Protein AF-A0A943BI94-F1 (afdb_monomer_lite)

Sequence (152 aa):
MKEFLGQYAKIIITGICVVGIVGFLLATGTDSFRSKMPEGKSKYEKEDSSTAVGEISKRKPPKILIQEGKMEVRKTYNFKDANFVKVENEDGSTLNVTLSVESVKQPDGSLLTDPEADFKAKKGVYTVTYQAVERYQTSTRTSRKTTTFLAD

Foldseek 3Di:
DVVVVVVVVVVVVVVVVVCVVVCLDPDPDCSHPVVPPPPPPPPPVCPPVVVVVVCVVPFDFKDKDAAADAAEAQDKDFCPDPNGIDIAGPVRDPPQKDKDWPWKQAQVRDIDPHNGDIDGHDAAKIKTKMKIWGDDPPDIGIDIDIDMYGYD

Radius of gyration: 36.3 Å; chains: 1; bounding box: 83×46×86 Å

Secondary structure (DSSP, 8-state):
-HHHHHHHHHHHHHHHHHHHHHHHHH--STTSHHHHS-----------HHHHHHHHHHPPPPEEEE---PBPTT-EE-TTSTTTEEEE-TTS--TTEEEEEEEEE-TTSPBPSSTTS-EEPPSEEEEEEEEEEEEETTEEEEEEEEEEEEE-

Structure (mmCIF, N/CA/C/O backbone):
data_AF-A0A943BI94-F1
#
_entry.id   AF-A0A943BI94-F1
#
loop_
_atom_site.group_PDB
_atom_site.id
_atom_site.type_symbol
_atom_site.label_atom_id
_atom_site.label_alt_id
_atom_site.label_comp_id
_atom_site.label_asym_id
_atom_site.label_entity_id
_atom_site.label_seq_id
_atom_site.pdbx_PDB_ins_code
_atom_site.Cartn_x
_atom_site.Cartn_y
_atom_site.Cartn_z
_atom_site.occupancy
_atom_site.B_iso_or_equiv
_atom_site.auth_seq_id
_atom_site.auth_comp_id
_atom_site.auth_asym_id
_atom_site.auth_atom_id
_atom_site.pdbx_PDB_model_num
ATOM 1 N N . MET A 1 1 ? 66.677 35.666 -62.596 1.00 49.56 1 MET A N 1
ATOM 2 C CA . MET A 1 1 ? 66.001 34.519 -63.254 1.00 49.56 1 MET A CA 1
ATOM 3 C C . MET A 1 1 ? 65.800 33.277 -62.367 1.00 49.56 1 MET A C 1
ATOM 5 O O . MET A 1 1 ? 64.959 32.469 -62.725 1.00 49.56 1 MET A O 1
ATOM 9 N N . LYS A 1 2 ? 66.487 33.099 -61.219 1.00 47.81 2 LYS A N 1
ATOM 10 C CA . LYS A 1 2 ? 66.227 31.960 -60.301 1.00 47.81 2 LYS A CA 1
ATOM 11 C C . LYS A 1 2 ? 64.940 32.095 -59.467 1.00 47.81 2 LYS A C 1
ATOM 13 O O . LYS A 1 2 ? 64.284 31.093 -59.215 1.00 47.81 2 LYS A O 1
ATOM 18 N N . GLU A 1 3 ? 64.554 33.313 -59.082 1.00 56.53 3 GLU A N 1
ATOM 19 C CA . GLU A 1 3 ? 63.371 33.527 -58.227 1.00 56.53 3 GLU A CA 1
ATOM 20 C C . GLU A 1 3 ? 62.034 33.305 -58.943 1.00 56.53 3 GLU A C 1
ATOM 22 O O . GLU A 1 3 ? 61.109 32.743 -58.361 1.00 56.53 3 GLU A O 1
ATOM 27 N N . PHE A 1 4 ? 61.957 33.655 -60.231 1.00 55.19 4 PHE A N 1
ATOM 28 C CA . PHE A 1 4 ? 60.770 33.400 -61.049 1.00 55.19 4 PHE A CA 1
ATOM 29 C C . PHE A 1 4 ? 60.471 31.898 -61.147 1.00 55.19 4 PHE A C 1
ATOM 31 O O . PHE A 1 4 ? 59.347 31.477 -60.892 1.00 55.19 4 PHE A O 1
ATOM 38 N N . LEU A 1 5 ? 61.484 31.068 -61.422 1.00 55.91 5 LEU A N 1
ATOM 39 C CA . LEU A 1 5 ? 61.315 29.615 -61.541 1.00 55.91 5 LEU A CA 1
ATOM 40 C C . LEU A 1 5 ? 60.846 28.971 -60.219 1.00 55.91 5 LEU A C 1
ATOM 42 O O . LEU A 1 5 ? 60.047 28.038 -60.233 1.00 55.91 5 LEU A O 1
ATOM 46 N N . GLY A 1 6 ? 61.285 29.512 -59.075 1.00 58.69 6 GLY A N 1
ATOM 47 C CA . GLY A 1 6 ? 60.874 29.054 -57.745 1.00 58.69 6 GLY A CA 1
ATOM 48 C C . GLY A 1 6 ? 59.422 29.391 -57.384 1.00 58.69 6 GLY A C 1
ATOM 49 O O . GLY A 1 6 ? 58.753 28.583 -56.738 1.00 58.69 6 GLY A O 1
ATOM 50 N N . GLN A 1 7 ? 58.902 30.547 -57.813 1.00 63.41 7 GLN A N 1
ATOM 51 C CA . GLN A 1 7 ? 57.489 30.901 -57.609 1.00 63.41 7 GLN A CA 1
ATOM 52 C C . GLN A 1 7 ? 56.554 30.073 -58.497 1.00 63.41 7 GLN A C 1
ATOM 54 O O . GLN A 1 7 ? 55.556 29.553 -57.998 1.00 63.41 7 GLN A O 1
ATOM 59 N N . TYR A 1 8 ? 56.900 29.870 -59.773 1.00 66.88 8 TYR A N 1
ATOM 60 C CA . TYR A 1 8 ? 56.107 29.015 -60.664 1.00 66.88 8 TYR A CA 1
ATOM 61 C C . TYR A 1 8 ? 56.091 27.555 -60.196 1.00 66.88 8 TYR A C 1
ATOM 63 O O . TYR A 1 8 ? 55.031 26.933 -60.187 1.00 66.88 8 TYR A O 1
ATOM 71 N N . ALA A 1 9 ? 57.221 27.027 -59.710 1.00 66.94 9 ALA A N 1
ATOM 72 C CA . ALA A 1 9 ? 57.273 25.686 -59.129 1.00 66.94 9 ALA A CA 1
ATOM 73 C C . ALA A 1 9 ? 56.350 25.544 -57.904 1.00 66.94 9 ALA A C 1
ATOM 75 O O . ALA A 1 9 ? 55.628 24.555 -57.791 1.00 66.94 9 ALA A O 1
ATOM 76 N N . LYS A 1 10 ? 56.304 26.548 -57.016 1.00 72.25 10 LYS A N 1
ATOM 77 C CA . LYS A 1 10 ? 55.386 26.553 -55.861 1.00 72.25 10 LYS A CA 1
ATOM 78 C C . LYS A 1 10 ? 53.917 26.565 -56.280 1.00 72.25 10 LYS A C 1
ATOM 80 O O . LYS A 1 10 ? 53.116 25.853 -55.676 1.00 72.25 10 LYS A O 1
ATOM 85 N N . ILE A 1 11 ? 53.564 27.338 -57.307 1.00 76.62 11 ILE A N 1
ATOM 86 C CA . ILE A 1 11 ? 52.191 27.402 -57.833 1.00 76.62 11 ILE A CA 1
ATOM 87 C C . ILE A 1 11 ? 51.785 26.054 -58.436 1.00 76.62 11 ILE A C 1
ATOM 89 O O . ILE A 1 11 ? 50.695 25.565 -58.148 1.00 76.62 11 ILE A O 1
ATOM 93 N N . ILE A 1 12 ? 52.676 25.413 -59.197 1.00 76.12 12 ILE A N 1
ATOM 94 C CA . ILE A 1 12 ? 52.426 24.094 -59.793 1.00 76.12 12 ILE A CA 1
ATOM 95 C C . ILE A 1 12 ? 52.247 23.028 -58.705 1.00 76.12 12 ILE A C 1
ATOM 97 O O . ILE A 1 12 ? 51.275 22.278 -58.743 1.00 76.12 12 ILE A O 1
ATOM 101 N N . ILE A 1 13 ? 53.126 22.996 -57.697 1.00 77.88 13 ILE A N 1
ATOM 102 C CA . ILE A 1 13 ? 53.026 22.043 -56.579 1.00 77.88 13 ILE A CA 1
ATOM 103 C C . ILE A 1 13 ? 51.725 22.259 -55.799 1.00 77.88 13 ILE A C 1
ATOM 105 O O . ILE A 1 13 ? 51.019 21.300 -55.494 1.00 77.88 13 ILE A O 1
ATOM 109 N N . THR A 1 14 ? 51.368 23.516 -55.528 1.00 77.06 14 THR A N 1
ATOM 110 C CA . THR A 1 14 ? 50.118 23.845 -54.830 1.00 77.06 14 THR A CA 1
ATOM 111 C C . THR A 1 14 ? 48.903 23.413 -55.651 1.00 77.06 14 THR A C 1
ATOM 113 O O . THR A 1 14 ? 47.978 22.820 -55.101 1.00 77.06 14 THR A O 1
ATOM 116 N N . GLY A 1 15 ? 48.921 23.628 -56.970 1.00 76.88 15 GLY A N 1
ATOM 117 C CA . GLY A 1 15 ? 47.862 23.178 -57.875 1.00 76.88 15 GLY A CA 1
ATOM 118 C C . GLY A 1 15 ? 47.688 21.659 -57.869 1.00 76.88 15 GLY A C 1
ATOM 119 O O . GLY A 1 15 ? 46.566 21.174 -57.739 1.00 76.88 15 GLY A O 1
ATOM 120 N N . ILE A 1 16 ? 48.789 20.903 -57.918 1.00 80.62 16 ILE A N 1
ATOM 121 C CA . ILE A 1 16 ? 48.762 19.433 -57.853 1.00 80.62 16 ILE A CA 1
ATOM 122 C C . ILE A 1 16 ? 48.192 18.958 -56.509 1.00 80.62 16 ILE A C 1
ATOM 124 O O . ILE A 1 16 ? 47.348 18.062 -56.487 1.00 80.62 16 ILE A O 1
ATOM 128 N N . CYS A 1 17 ? 48.583 19.587 -55.396 1.00 79.56 17 CYS A N 1
ATOM 129 C CA . CYS A 1 17 ? 48.037 19.268 -54.076 1.00 79.56 17 CYS A CA 1
ATOM 130 C C . CYS A 1 17 ? 46.525 19.518 -54.000 1.00 79.56 17 CYS A C 1
ATOM 132 O O . CYS A 1 17 ? 45.789 18.666 -53.505 1.00 79.56 17 CYS A O 1
ATOM 134 N N . VAL A 1 18 ? 46.042 20.653 -54.516 1.00 80.75 18 VAL A N 1
ATOM 135 C CA . VAL A 1 18 ? 44.607 20.984 -54.501 1.00 80.75 18 VAL A CA 1
ATOM 136 C C . VAL A 1 18 ? 43.810 20.008 -55.367 1.00 80.75 18 VAL A C 1
ATOM 138 O O . VAL A 1 18 ? 42.783 19.502 -54.919 1.00 80.75 18 VAL A O 1
ATOM 141 N N . VAL A 1 19 ? 44.298 19.676 -56.565 1.00 79.94 19 VAL A N 1
ATOM 142 C CA . VAL A 1 19 ? 43.643 18.692 -57.444 1.00 79.94 19 VAL A CA 1
ATOM 143 C C . VAL A 1 19 ? 43.623 17.304 -56.799 1.00 79.94 19 VAL A C 1
ATOM 145 O O . VAL A 1 19 ? 42.600 16.626 -56.861 1.00 79.94 19 VAL A O 1
ATOM 148 N N . GLY A 1 20 ? 44.700 16.904 -56.115 1.00 75.75 20 GLY A N 1
ATOM 149 C CA . GLY A 1 20 ? 44.754 15.649 -55.363 1.00 75.75 20 GLY A CA 1
ATOM 150 C C . GLY A 1 20 ? 43.732 15.588 -54.224 1.00 75.75 20 GLY A C 1
ATOM 151 O O . GLY A 1 20 ? 43.041 14.582 -54.078 1.00 75.75 20 GLY A O 1
ATOM 152 N N . ILE A 1 21 ? 43.573 16.674 -53.460 1.00 77.19 21 ILE A N 1
ATOM 153 C CA . ILE A 1 21 ? 42.594 16.757 -52.362 1.00 77.19 21 ILE A CA 1
ATOM 154 C C . ILE A 1 21 ? 41.159 16.726 -52.902 1.00 77.19 21 ILE A C 1
ATOM 156 O O . ILE A 1 21 ? 40.324 15.983 -52.388 1.00 77.19 21 ILE A O 1
ATOM 160 N N . VAL A 1 22 ? 40.865 17.493 -53.956 1.00 76.75 22 VAL A N 1
ATOM 161 C CA . VAL A 1 22 ? 39.527 17.524 -54.572 1.00 76.75 22 VAL A CA 1
ATOM 162 C C . VAL A 1 22 ? 39.190 16.173 -55.210 1.00 76.75 22 VAL A C 1
ATOM 164 O O . VAL A 1 22 ? 38.085 15.667 -55.018 1.00 76.75 22 VAL A O 1
ATOM 167 N N . GLY A 1 23 ? 40.150 15.548 -55.897 1.00 75.62 23 GLY A N 1
ATOM 168 C CA . GLY A 1 23 ? 40.005 14.196 -56.435 1.00 75.62 23 GLY A CA 1
ATOM 169 C C . GLY A 1 23 ? 39.747 13.162 -55.337 1.00 75.62 23 GLY A C 1
ATOM 170 O O . GLY A 1 23 ? 38.844 12.344 -55.469 1.00 75.62 23 GLY A O 1
ATOM 171 N N . PHE A 1 24 ? 40.462 13.243 -54.215 1.00 74.25 24 PHE A N 1
ATOM 172 C CA . PHE A 1 24 ? 40.269 12.358 -53.063 1.00 74.25 24 PHE A CA 1
ATOM 173 C C . PHE A 1 24 ? 38.904 12.540 -52.366 1.00 74.25 24 PHE A C 1
ATOM 175 O O . PHE A 1 24 ? 38.335 11.562 -51.871 1.00 74.25 24 PHE A O 1
ATOM 182 N N . LEU A 1 25 ? 38.360 13.764 -52.351 1.00 69.69 25 LEU A N 1
ATOM 183 C CA . LEU A 1 25 ? 37.034 14.074 -51.798 1.00 69.69 25 LEU A CA 1
ATOM 184 C C . LEU A 1 25 ? 35.876 13.623 -52.705 1.00 69.69 25 LEU A C 1
ATOM 186 O O . LEU A 1 25 ? 34.832 13.225 -52.190 1.00 69.69 25 LEU A O 1
ATOM 190 N N . LEU A 1 26 ? 36.042 13.696 -54.031 1.00 69.81 26 LEU A N 1
ATOM 191 C CA . LEU A 1 26 ? 34.988 13.394 -55.012 1.00 69.81 26 LEU A CA 1
ATOM 192 C C . LEU A 1 26 ? 35.057 11.974 -55.596 1.00 69.81 26 LEU A C 1
ATOM 194 O O . LEU A 1 26 ? 34.080 11.519 -56.190 1.00 69.81 26 LEU A O 1
ATOM 198 N N . ALA A 1 27 ? 36.177 11.263 -55.443 1.00 67.81 27 ALA A N 1
ATOM 199 C CA . ALA A 1 27 ? 36.306 9.885 -55.905 1.00 67.81 27 ALA A CA 1
ATOM 200 C C . ALA A 1 27 ? 35.340 8.949 -55.160 1.00 67.81 27 ALA A C 1
ATOM 202 O O . ALA A 1 27 ? 35.131 9.062 -53.955 1.00 67.81 27 ALA A O 1
ATOM 203 N N . THR A 1 28 ? 34.775 7.980 -55.880 1.00 57.06 28 THR A N 1
ATOM 204 C CA . THR A 1 28 ? 33.800 6.997 -55.370 1.00 57.06 28 THR A CA 1
ATOM 205 C C . THR A 1 28 ? 34.377 5.578 -55.271 1.00 57.06 28 THR A C 1
ATOM 207 O O . THR A 1 28 ? 33.629 4.606 -55.238 1.00 57.06 28 THR A O 1
ATOM 210 N N . GLY A 1 29 ? 35.709 5.444 -55.240 1.00 59.03 29 GLY A N 1
ATOM 211 C CA . GLY A 1 29 ? 36.423 4.162 -55.145 1.00 59.03 29 GLY A CA 1
ATOM 212 C C . GLY A 1 29 ? 36.911 3.818 -53.732 1.00 59.03 29 GLY A C 1
ATOM 213 O O . GLY A 1 29 ? 36.821 4.630 -52.811 1.00 59.03 29 GLY A O 1
ATOM 214 N N . THR A 1 30 ? 37.489 2.626 -53.575 1.00 56.56 30 THR A N 1
ATOM 215 C CA . THR A 1 30 ? 37.983 2.046 -52.307 1.00 56.56 30 THR A CA 1
ATOM 216 C C . THR A 1 30 ? 39.095 2.859 -51.623 1.00 56.56 30 THR A C 1
ATOM 218 O O . THR A 1 30 ? 39.324 2.714 -50.426 1.00 56.56 30 THR A O 1
ATOM 221 N N . ASP A 1 31 ? 39.759 3.755 -52.360 1.00 61.94 31 ASP A N 1
ATOM 222 C CA . ASP A 1 31 ? 40.788 4.673 -51.845 1.00 61.94 31 ASP A CA 1
ATOM 223 C C . ASP A 1 31 ? 40.289 6.108 -51.598 1.00 61.94 31 ASP A C 1
ATOM 225 O O . ASP A 1 31 ? 41.080 6.996 -51.286 1.00 61.94 31 ASP A O 1
ATOM 229 N N . SER A 1 32 ? 38.983 6.358 -51.710 1.00 64.75 32 SER A N 1
ATOM 230 C CA . SER A 1 32 ? 38.382 7.671 -51.441 1.00 64.75 32 SER A CA 1
ATOM 231 C C . SER A 1 32 ? 38.245 7.982 -49.948 1.00 64.75 32 SER A C 1
ATOM 233 O O . SER A 1 32 ? 38.206 7.083 -49.102 1.00 64.75 32 SER A O 1
ATOM 235 N N . PHE A 1 33 ? 38.083 9.268 -49.615 1.00 61.50 33 PHE A N 1
ATOM 236 C CA . PHE A 1 33 ? 37.815 9.719 -48.244 1.00 61.50 33 PHE A 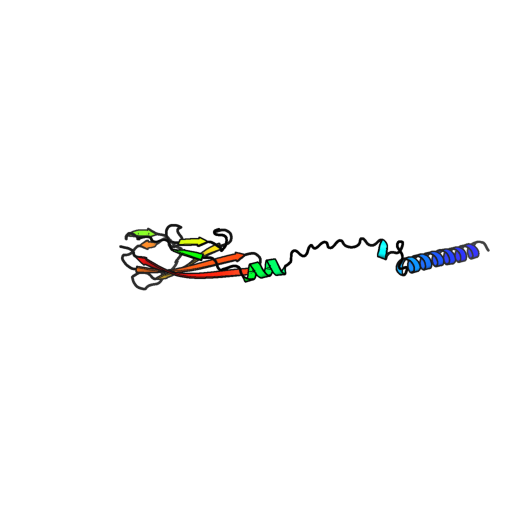CA 1
ATOM 237 C C . PHE A 1 33 ? 36.621 8.997 -47.605 1.00 61.50 33 PHE A C 1
ATOM 239 O O . PHE A 1 33 ? 36.685 8.589 -46.447 1.00 61.50 33 PHE A O 1
ATOM 246 N N . ARG A 1 34 ? 35.557 8.768 -48.385 1.00 61.09 34 ARG A N 1
ATOM 247 C CA . ARG A 1 34 ? 34.356 8.045 -47.943 1.00 61.09 34 ARG A CA 1
ATOM 248 C C . ARG A 1 34 ? 34.641 6.597 -47.553 1.00 61.09 34 ARG A C 1
ATOM 250 O O . ARG A 1 34 ? 34.026 6.111 -46.616 1.00 61.09 34 ARG A O 1
ATOM 257 N N . SER A 1 35 ? 35.580 5.936 -48.226 1.00 61.00 35 SER A N 1
ATOM 258 C CA . SER A 1 35 ? 35.952 4.550 -47.924 1.00 61.00 35 SER A CA 1
ATOM 259 C C . SER A 1 35 ? 36.900 4.425 -46.725 1.00 61.00 35 SER A C 1
ATOM 261 O O . SER A 1 35 ? 37.026 3.342 -46.159 1.00 61.00 35 SER A O 1
ATOM 263 N N . LYS A 1 36 ? 37.585 5.515 -46.343 1.00 63.38 36 LYS A N 1
ATOM 264 C CA . LYS A 1 36 ? 38.438 5.584 -45.142 1.00 63.38 36 LYS A CA 1
ATOM 265 C C . LYS A 1 36 ? 37.715 6.157 -43.924 1.00 63.38 36 LYS A C 1
ATOM 267 O O . LYS A 1 36 ? 38.264 6.109 -42.824 1.00 63.38 36 LYS A O 1
ATOM 272 N N . MET A 1 37 ? 36.498 6.679 -44.093 1.00 60.00 37 MET A N 1
ATOM 273 C CA . MET A 1 37 ? 35.614 6.894 -42.956 1.00 60.00 37 MET A CA 1
ATOM 274 C C . MET A 1 37 ? 35.296 5.523 -42.354 1.00 60.00 37 MET A C 1
ATOM 276 O O . MET A 1 37 ? 34.893 4.628 -43.097 1.00 60.00 37 MET A O 1
ATOM 280 N N . PRO A 1 38 ? 35.478 5.325 -41.038 1.00 53.72 38 PRO A N 1
ATOM 281 C CA . PRO A 1 38 ? 34.982 4.121 -40.403 1.00 53.72 38 PRO A CA 1
ATOM 282 C C . PRO A 1 38 ? 33.481 4.081 -40.668 1.00 53.72 38 PRO A C 1
ATOM 284 O O . PRO A 1 38 ? 32.756 4.980 -40.237 1.00 53.72 38 PRO A O 1
ATOM 287 N N . GLU A 1 39 ? 33.017 3.072 -41.407 1.00 51.66 39 GLU A N 1
ATOM 288 C CA . GLU A 1 39 ? 31.598 2.755 -41.429 1.00 51.66 39 GLU A CA 1
ATOM 289 C C . GLU A 1 39 ? 31.200 2.619 -39.970 1.00 51.66 39 GLU A C 1
ATOM 291 O O . GLU A 1 39 ? 31.689 1.738 -39.254 1.00 51.66 39 GLU A O 1
ATOM 296 N N . GLY A 1 40 ? 30.391 3.567 -39.500 1.00 42.59 40 GLY A N 1
ATOM 297 C CA . GLY A 1 40 ? 29.830 3.499 -38.175 1.00 42.59 40 GLY A CA 1
ATOM 298 C C . GLY A 1 40 ? 29.087 2.181 -38.118 1.00 42.59 40 GLY A C 1
ATOM 299 O O . GLY A 1 40 ? 27.978 2.075 -38.639 1.00 42.59 40 GLY A O 1
ATOM 300 N N . LYS A 1 41 ? 29.698 1.173 -37.490 1.00 42.31 41 LYS A N 1
ATOM 301 C CA . LYS A 1 41 ? 29.002 -0.012 -37.016 1.00 42.31 41 LYS A CA 1
ATOM 302 C C . LYS A 1 41 ? 28.080 0.465 -35.908 1.00 42.31 41 LYS A C 1
ATOM 304 O O . LYS A 1 41 ? 28.285 0.184 -34.735 1.00 42.31 41 LYS A O 1
ATOM 309 N N . SER A 1 42 ? 27.026 1.168 -36.298 1.00 40.69 42 SER A N 1
ATOM 310 C CA . SER A 1 42 ? 25.783 1.201 -35.566 1.00 40.69 42 SER A CA 1
ATOM 311 C C . SER A 1 42 ? 25.156 -0.183 -35.720 1.00 40.69 42 SER A C 1
ATOM 313 O O . SER A 1 42 ? 24.070 -0.354 -36.254 1.00 40.69 42 SER A O 1
ATOM 315 N N . LYS A 1 43 ? 25.822 -1.198 -35.154 1.00 38.12 43 LYS A N 1
ATOM 316 C CA . LYS A 1 43 ? 25.083 -2.244 -34.462 1.00 38.12 43 LYS A CA 1
ATOM 317 C C . LYS A 1 43 ? 24.492 -1.588 -33.211 1.00 38.12 43 LYS A C 1
ATOM 319 O O . LYS A 1 43 ? 24.859 -1.909 -32.093 1.00 38.12 43 LYS A O 1
ATOM 324 N N . TYR A 1 44 ? 23.569 -0.648 -33.413 1.00 36.12 44 TYR A N 1
ATOM 325 C CA . TYR A 1 44 ? 22.368 -0.715 -32.617 1.00 36.12 44 TYR A CA 1
ATOM 326 C C . TYR A 1 44 ? 21.674 -1.931 -33.198 1.00 36.12 44 TYR A C 1
ATOM 328 O O . TYR A 1 44 ? 20.977 -1.857 -34.209 1.00 36.12 44 TYR A O 1
ATOM 336 N N . GLU A 1 45 ? 21.993 -3.082 -32.615 1.00 34.12 45 GLU A N 1
ATOM 337 C CA . GLU A 1 45 ? 21.019 -4.142 -32.513 1.00 34.12 45 GLU A CA 1
ATOM 338 C C . GLU A 1 45 ? 19.779 -3.419 -31.991 1.00 34.12 45 GLU A C 1
ATOM 340 O O . GLU A 1 45 ? 19.727 -2.977 -30.844 1.00 34.12 45 GLU A O 1
ATOM 345 N N . LYS A 1 46 ? 18.855 -3.102 -32.902 1.00 40.09 46 LYS A N 1
ATOM 346 C CA . LYS A 1 46 ? 17.495 -2.795 -32.513 1.00 40.09 46 LYS A CA 1
ATOM 347 C C . LYS A 1 46 ? 17.008 -4.109 -31.920 1.00 40.09 46 LYS A C 1
ATOM 349 O O . LYS A 1 46 ? 16.348 -4.881 -32.601 1.00 40.09 46 LYS A O 1
ATOM 354 N N . GLU A 1 47 ? 17.385 -4.384 -30.673 1.00 36.34 47 GLU A N 1
ATOM 355 C CA . GLU A 1 47 ? 16.457 -5.037 -29.776 1.00 36.34 47 GLU A CA 1
ATOM 356 C C . GLU A 1 47 ? 15.222 -4.168 -29.874 1.00 36.34 47 GLU A C 1
ATOM 358 O O . GLU A 1 47 ? 15.238 -2.988 -29.506 1.00 36.34 47 GLU A O 1
ATOM 363 N N . ASP A 1 48 ? 14.241 -4.706 -30.587 1.00 35.78 48 ASP A N 1
ATOM 364 C CA . ASP A 1 48 ? 13.023 -4.035 -30.958 1.00 35.78 48 ASP A CA 1
ATOM 365 C C . ASP A 1 48 ? 12.508 -3.262 -29.751 1.00 35.78 48 ASP A C 1
ATOM 367 O O . ASP A 1 48 ? 11.923 -3.811 -28.819 1.00 35.78 48 ASP A O 1
ATOM 371 N N . SER A 1 49 ? 12.700 -1.943 -29.769 1.00 41.94 49 SER A N 1
ATOM 372 C CA . SER A 1 49 ? 12.109 -1.073 -28.760 1.00 41.94 49 SER A CA 1
ATOM 373 C C . SER A 1 49 ? 10.582 -1.166 -28.839 1.00 41.94 49 SER A C 1
ATOM 375 O O . SER A 1 49 ? 9.903 -0.808 -27.895 1.00 41.94 49 SER A O 1
ATOM 377 N N . SER A 1 50 ? 10.032 -1.712 -29.931 1.00 43.06 50 SER A N 1
ATOM 378 C CA . SER A 1 50 ? 8.642 -2.158 -30.038 1.00 43.06 50 SER A CA 1
ATOM 379 C C . SER A 1 50 ? 8.285 -3.255 -29.026 1.00 43.06 50 SER A C 1
ATOM 381 O O . SER A 1 50 ? 7.197 -3.219 -28.456 1.00 43.06 50 SER A O 1
ATOM 383 N N . THR A 1 51 ? 9.181 -4.208 -28.763 1.00 46.38 51 THR A N 1
ATOM 384 C CA . THR A 1 51 ? 8.972 -5.278 -27.778 1.00 46.38 51 THR A CA 1
ATOM 385 C C . THR A 1 51 ? 9.075 -4.718 -26.365 1.00 46.38 51 THR A C 1
ATOM 387 O O . THR A 1 51 ? 8.151 -4.911 -25.585 1.00 46.38 51 THR A O 1
ATOM 390 N N . ALA A 1 52 ? 10.094 -3.900 -26.073 1.00 47.25 52 ALA A N 1
ATOM 391 C CA . ALA A 1 52 ? 10.226 -3.226 -24.776 1.00 47.25 52 ALA A CA 1
ATOM 392 C C . ALA A 1 52 ? 9.063 -2.251 -24.492 1.00 47.25 52 ALA A C 1
ATOM 394 O O . ALA A 1 52 ? 8.491 -2.254 -23.406 1.00 47.25 52 ALA A O 1
ATOM 395 N N . VAL A 1 53 ? 8.643 -1.444 -25.474 1.00 48.72 53 VAL A N 1
ATOM 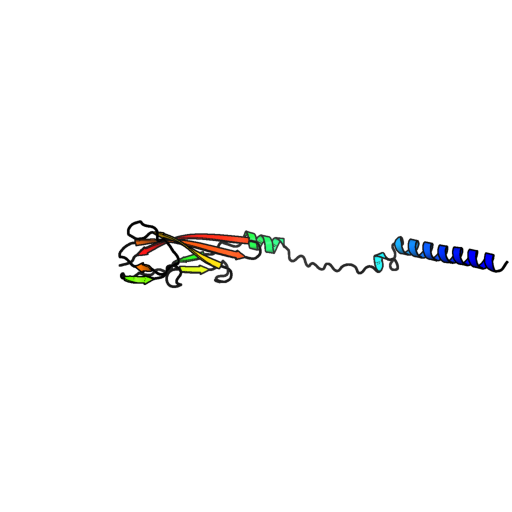396 C CA . VAL A 1 53 ? 7.486 -0.536 -25.346 1.00 48.72 53 VAL A CA 1
ATOM 397 C C . VAL A 1 53 ? 6.174 -1.326 -25.282 1.00 48.72 53 VAL A C 1
ATOM 399 O O . VAL A 1 53 ? 5.269 -0.954 -24.534 1.00 48.72 53 VAL A O 1
ATOM 402 N N . GLY A 1 54 ? 6.068 -2.441 -26.008 1.00 50.16 54 GLY A N 1
ATOM 403 C CA . GLY A 1 54 ? 4.943 -3.370 -25.935 1.00 50.16 54 GLY A CA 1
ATOM 404 C C . GLY A 1 54 ? 4.817 -4.036 -24.564 1.00 50.16 54 GLY A C 1
ATOM 405 O O . GLY A 1 54 ? 3.707 -4.127 -24.039 1.00 50.16 54 GLY A O 1
ATOM 406 N N . GLU A 1 55 ? 5.932 -4.438 -23.957 1.00 52.56 55 GLU A N 1
ATOM 407 C CA . GLU A 1 55 ? 5.995 -4.978 -22.596 1.00 52.56 55 GLU A CA 1
ATOM 408 C C . GLU A 1 55 ? 5.654 -3.912 -21.550 1.00 52.56 55 GLU A C 1
ATOM 410 O O . GLU A 1 55 ? 4.795 -4.156 -20.708 1.00 52.56 55 GLU A O 1
ATOM 415 N N . ILE A 1 56 ? 6.192 -2.689 -21.654 1.00 56.34 56 ILE A N 1
ATOM 416 C CA . ILE A 1 5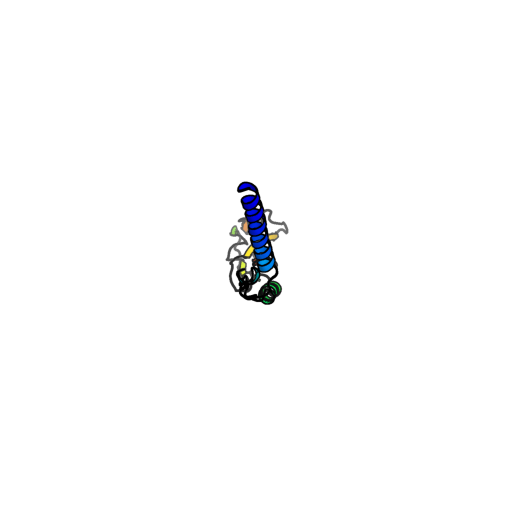6 ? 5.830 -1.565 -20.764 1.00 56.34 56 ILE A CA 1
ATOM 417 C C . ILE A 1 56 ? 4.330 -1.225 -20.865 1.00 56.34 56 ILE A C 1
ATOM 419 O O . ILE A 1 56 ? 3.680 -0.893 -19.865 1.00 56.34 56 ILE A O 1
ATOM 423 N N . SER A 1 57 ? 3.762 -1.289 -22.072 1.00 54.59 57 SER A N 1
ATOM 424 C CA . SER A 1 57 ? 2.353 -0.959 -22.308 1.00 54.59 57 SER A CA 1
ATOM 425 C C . SE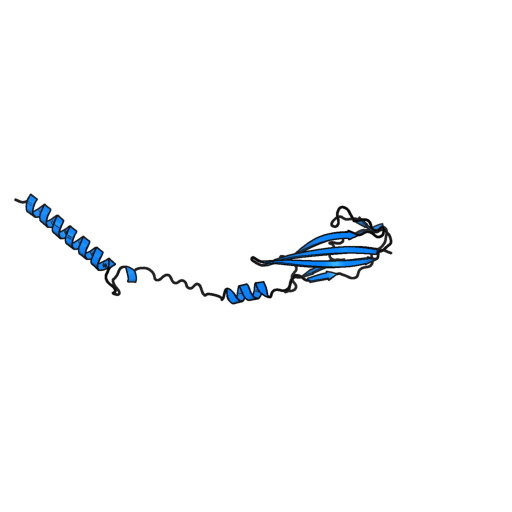R A 1 57 ? 1.403 -2.049 -21.797 1.00 54.59 57 SER A C 1
ATOM 427 O O . SER A 1 57 ? 0.335 -1.723 -21.275 1.00 54.59 57 SER A O 1
ATOM 429 N N . LYS A 1 58 ? 1.808 -3.326 -21.882 1.00 60.16 58 LYS A N 1
ATOM 430 C CA . LYS A 1 58 ? 1.035 -4.491 -21.415 1.00 60.16 58 LYS A CA 1
ATOM 431 C C . LYS A 1 58 ? 1.237 -4.824 -19.934 1.00 60.16 58 LYS A C 1
ATOM 433 O O . LYS A 1 58 ? 0.409 -5.559 -19.394 1.00 60.16 58 LYS A O 1
ATOM 438 N N . ARG A 1 59 ? 2.291 -4.295 -19.296 1.00 66.69 59 ARG A N 1
ATOM 439 C CA . ARG A 1 59 ? 2.608 -4.567 -17.889 1.00 66.69 59 ARG A CA 1
ATOM 440 C C . ARG A 1 59 ? 1.437 -4.174 -16.991 1.00 66.69 59 ARG A C 1
ATOM 442 O O . ARG A 1 59 ? 0.961 -3.032 -17.027 1.00 66.69 59 ARG A O 1
ATOM 449 N N . LYS A 1 60 ? 0.949 -5.134 -16.211 1.00 69.88 60 LYS A N 1
ATOM 450 C CA . LYS A 1 60 ? -0.203 -4.950 -15.323 1.00 69.88 60 LYS A CA 1
ATOM 451 C C . LYS A 1 60 ? 0.167 -4.031 -14.157 1.00 69.88 60 LYS A C 1
ATOM 453 O O . LYS A 1 60 ? 1.314 -4.032 -13.717 1.00 69.88 60 LYS A O 1
ATOM 458 N N . PRO A 1 61 ? -0.792 -3.246 -13.635 1.00 74.00 61 PRO A N 1
ATOM 459 C CA . PRO A 1 61 ? -0.557 -2.454 -12.437 1.00 74.00 61 PRO A CA 1
ATOM 460 C C . PRO A 1 61 ? -0.208 -3.357 -11.242 1.00 74.00 61 PRO A C 1
ATOM 462 O O . PRO A 1 61 ? -0.658 -4.511 -11.197 1.00 74.00 61 PRO A O 1
ATOM 465 N N . PRO A 1 62 ? 0.539 -2.833 -10.254 1.00 81.06 62 PRO A N 1
ATOM 466 C CA . PRO A 1 62 ? 0.918 -3.597 -9.075 1.00 81.06 62 PRO A CA 1
ATOM 467 C C . PRO A 1 62 ? -0.320 -4.081 -8.312 1.00 81.06 62 PRO A C 1
ATOM 469 O O . PRO A 1 62 ? -1.350 -3.398 -8.211 1.00 81.06 62 PRO A O 1
ATOM 472 N N . LYS A 1 63 ? -0.224 -5.286 -7.759 1.00 80.88 63 LYS A N 1
ATOM 473 C CA . LYS A 1 63 ? -1.278 -5.927 -6.978 1.00 80.88 63 LYS A CA 1
ATOM 474 C C . LYS A 1 63 ? -1.135 -5.548 -5.510 1.00 80.88 63 LYS A C 1
ATOM 476 O O . LYS A 1 63 ? -0.075 -5.704 -4.914 1.00 80.88 63 LYS A O 1
ATOM 481 N N . ILE A 1 64 ? -2.245 -5.105 -4.921 1.00 83.81 64 ILE A N 1
ATOM 482 C CA . ILE A 1 64 ? -2.366 -4.871 -3.480 1.00 83.81 64 ILE A CA 1
ATOM 483 C C . ILE A 1 64 ? -3.061 -6.087 -2.858 1.00 83.81 64 ILE A C 1
ATOM 485 O O . ILE A 1 64 ? -4.261 -6.331 -3.068 1.00 83.81 64 ILE A O 1
ATOM 489 N N . LEU A 1 65 ? -2.292 -6.860 -2.101 1.00 84.06 65 LEU A N 1
ATOM 490 C CA . LEU A 1 65 ? -2.731 -8.057 -1.396 1.00 84.06 65 LEU A CA 1
ATOM 491 C C . LEU A 1 65 ? -3.058 -7.676 0.047 1.00 84.06 65 LEU A C 1
ATOM 493 O O . LEU A 1 65 ? -2.173 -7.317 0.819 1.00 84.06 65 LEU A O 1
ATOM 497 N N . ILE A 1 66 ? -4.339 -7.739 0.400 1.00 84.44 66 ILE A N 1
ATOM 498 C CA . ILE A 1 66 ? -4.791 -7.470 1.766 1.00 84.44 66 ILE A CA 1
ATOM 499 C C . ILE A 1 66 ? -4.688 -8.769 2.551 1.00 84.44 66 ILE A C 1
ATOM 501 O O . ILE A 1 66 ? -5.174 -9.801 2.091 1.00 84.44 66 ILE A O 1
ATOM 505 N N . GLN A 1 67 ? -4.034 -8.710 3.703 1.00 80.69 67 GLN A N 1
ATOM 506 C CA . GLN A 1 67 ? -3.953 -9.827 4.628 1.00 80.69 67 GLN A CA 1
ATOM 507 C C . GLN A 1 67 ? -5.186 -9.809 5.528 1.00 80.69 67 GLN A C 1
ATOM 509 O O . GLN A 1 67 ? -5.573 -8.767 6.061 1.00 80.69 67 GLN A O 1
ATOM 514 N N . GLU A 1 68 ? -5.816 -10.966 5.690 1.00 73.31 68 GLU A N 1
ATOM 515 C CA . GLU A 1 68 ? -6.920 -11.114 6.628 1.00 73.31 68 GLU A CA 1
ATOM 516 C C . GLU A 1 68 ? -6.348 -11.210 8.042 1.00 73.31 68 GLU A C 1
ATOM 518 O O . GLU A 1 68 ? -5.671 -12.172 8.401 1.00 73.31 68 GLU A O 1
ATOM 523 N N . GLY A 1 69 ? -6.602 -10.182 8.846 1.00 67.69 69 GLY A N 1
ATOM 524 C CA . GLY A 1 69 ? -6.148 -10.104 10.226 1.00 67.69 69 GLY A CA 1
ATOM 525 C C . GLY A 1 69 ? -7.215 -9.463 11.098 1.00 67.69 69 GLY A C 1
ATOM 526 O O . GLY A 1 69 ? -7.845 -8.479 10.705 1.00 67.69 69 GLY A O 1
ATOM 527 N N . LYS A 1 70 ? -7.431 -10.030 12.287 1.00 76.88 70 LYS A N 1
ATOM 528 C CA . LYS A 1 70 ? -8.246 -9.394 13.325 1.00 76.88 70 LYS A CA 1
ATOM 529 C C . LYS A 1 70 ? -7.363 -8.469 14.146 1.00 76.88 70 LYS A C 1
ATOM 531 O O . LYS A 1 70 ? -6.268 -8.857 14.549 1.00 76.88 70 LYS A O 1
ATOM 536 N N . MET A 1 71 ? -7.853 -7.264 14.401 1.00 84.81 71 MET A N 1
ATOM 537 C CA . MET A 1 71 ? -7.194 -6.326 15.297 1.00 84.81 71 MET A CA 1
ATOM 538 C C . MET A 1 71 ? -7.776 -6.487 16.698 1.00 84.81 71 MET A C 1
ATOM 540 O O . MET A 1 71 ? -8.987 -6.525 16.875 1.00 84.81 71 MET A O 1
ATOM 544 N N . GLU A 1 72 ? -6.917 -6.547 17.702 1.00 87.31 72 GLU A N 1
ATOM 545 C CA . GLU A 1 72 ? -7.346 -6.465 19.099 1.00 87.31 72 GLU A CA 1
ATOM 546 C C . GLU A 1 72 ? -7.420 -5.009 19.564 1.00 87.31 72 GLU A C 1
ATOM 548 O O . GLU A 1 72 ? -6.518 -4.205 19.300 1.00 87.31 72 GLU A O 1
ATOM 553 N N . VAL A 1 73 ? -8.466 -4.671 20.312 1.00 89.00 73 VAL A N 1
ATOM 554 C CA . VAL A 1 73 ? -8.667 -3.315 20.842 1.00 89.00 73 VAL A CA 1
ATOM 555 C C . VAL A 1 73 ? -7.549 -2.936 21.827 1.00 89.00 73 VAL A C 1
ATOM 557 O O . VAL A 1 73 ? -7.021 -3.764 22.566 1.00 89.00 73 VAL A O 1
ATOM 560 N N . ARG A 1 74 ? -7.192 -1.645 21.867 1.00 87.69 74 ARG A N 1
ATOM 561 C CA . ARG A 1 74 ? -6.117 -1.037 22.685 1.00 87.69 74 ARG A CA 1
ATOM 562 C C . ARG A 1 74 ? -4.686 -1.405 22.285 1.00 87.69 74 ARG A C 1
ATOM 564 O O . ARG A 1 74 ? -3.766 -0.792 22.831 1.00 87.69 74 ARG A O 1
ATOM 571 N N . LYS A 1 75 ? -4.483 -2.326 21.338 1.00 90.44 75 LYS A N 1
ATOM 572 C CA . LYS A 1 75 ? -3.168 -2.562 20.730 1.00 90.44 75 LYS A CA 1
ATOM 573 C C . LYS A 1 75 ? -2.837 -1.485 19.696 1.00 90.44 75 LYS A C 1
ATOM 575 O O . LYS A 1 75 ? -3.730 -0.853 19.128 1.00 90.44 75 LYS A O 1
ATOM 580 N N . THR A 1 76 ? -1.542 -1.263 19.504 1.00 91.19 76 THR A N 1
ATOM 581 C CA . THR A 1 76 ? -1.009 -0.340 18.500 1.00 91.19 76 THR A CA 1
ATOM 582 C C . THR A 1 76 ? -0.793 -1.090 17.193 1.00 91.19 76 THR A C 1
ATOM 584 O O . THR A 1 76 ? -0.244 -2.190 17.218 1.00 91.19 76 THR A O 1
ATOM 587 N N . TYR A 1 77 ? -1.210 -0.499 16.077 1.00 89.94 77 TYR A N 1
ATOM 588 C CA . TYR A 1 77 ? -1.012 -1.051 14.739 1.00 89.94 77 TYR A CA 1
ATOM 589 C C . TYR A 1 77 ? -0.603 0.039 13.757 1.00 89.94 77 TYR A C 1
ATOM 591 O O . TYR A 1 77 ? -0.923 1.213 13.962 1.00 89.94 77 TYR A O 1
ATOM 599 N N . ASN A 1 78 ? 0.017 -0.389 12.660 1.00 91.00 78 ASN A N 1
ATOM 600 C CA . ASN A 1 78 ? 0.237 0.420 11.479 1.00 91.00 78 ASN A CA 1
ATOM 601 C C . ASN A 1 78 ? -0.351 -0.292 10.257 1.00 91.00 78 ASN A C 1
ATOM 603 O O . ASN A 1 78 ? -0.037 -1.449 9.980 1.00 91.00 78 ASN A O 1
ATOM 607 N N . PHE A 1 79 ? -1.208 0.388 9.495 1.00 87.44 79 PHE A N 1
ATOM 608 C CA . PHE A 1 79 ? -1.844 -0.221 8.323 1.00 87.44 79 PHE A CA 1
ATOM 609 C C . PHE A 1 79 ? -0.872 -0.508 7.174 1.00 87.44 79 PHE A C 1
ATOM 611 O O . PHE A 1 79 ? -1.254 -1.223 6.247 1.00 87.44 79 PHE A O 1
ATOM 618 N N . LYS A 1 80 ? 0.358 0.013 7.233 1.00 88.69 80 LYS A N 1
ATOM 619 C CA . LYS A 1 80 ? 1.450 -0.264 6.293 1.00 88.69 80 LYS A CA 1
ATOM 620 C C . LYS A 1 80 ? 2.235 -1.534 6.637 1.00 88.69 80 LYS A C 1
ATOM 622 O O . LYS A 1 80 ? 3.022 -1.994 5.812 1.00 88.69 80 LYS A O 1
ATOM 627 N N . ASP A 1 81 ? 2.021 -2.109 7.822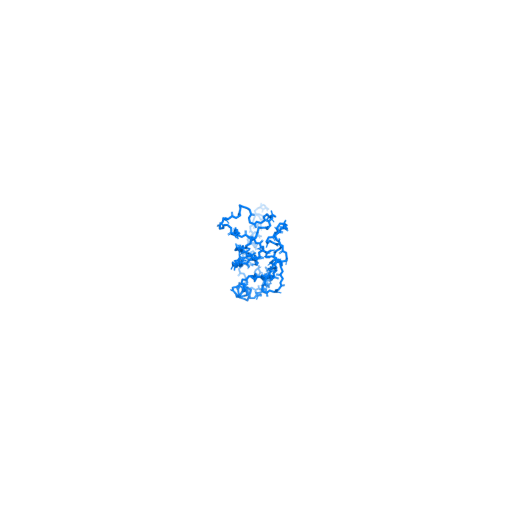 1.00 87.38 81 ASP A N 1
ATOM 628 C CA . ASP A 1 81 ? 2.722 -3.321 8.231 1.00 87.38 81 ASP A CA 1
ATOM 629 C C . ASP A 1 81 ? 2.378 -4.501 7.315 1.00 87.38 81 ASP A C 1
ATOM 631 O O . ASP A 1 81 ? 1.237 -4.682 6.875 1.00 87.38 81 ASP A O 1
ATOM 635 N N . ALA A 1 82 ? 3.359 -5.386 7.116 1.00 83.44 82 ALA A N 1
ATOM 636 C CA . ALA A 1 82 ? 3.219 -6.597 6.302 1.00 83.44 82 ALA A CA 1
ATOM 637 C C . ALA A 1 82 ? 2.122 -7.563 6.801 1.00 83.44 82 ALA A C 1
ATOM 639 O O . ALA A 1 82 ? 1.714 -8.464 6.065 1.00 83.44 82 ALA A O 1
ATOM 640 N N . ASN A 1 83 ? 1.652 -7.371 8.039 1.00 83.62 83 ASN A N 1
ATOM 641 C CA . ASN A 1 83 ? 0.536 -8.098 8.644 1.00 83.62 83 ASN A CA 1
ATOM 642 C C . ASN A 1 83 ? -0.833 -7.683 8.086 1.00 83.62 83 ASN A C 1
ATOM 644 O O . ASN A 1 83 ? -1.783 -8.446 8.225 1.00 83.62 83 ASN A O 1
ATOM 648 N N . PHE A 1 84 ? -0.945 -6.501 7.471 1.00 83.00 84 PHE A N 1
ATOM 649 C CA . PHE A 1 84 ? -2.196 -5.975 6.911 1.00 83.00 84 PHE A CA 1
ATOM 650 C C . PHE A 1 84 ? -2.177 -5.929 5.391 1.00 83.00 84 PHE A C 1
ATOM 652 O O . PHE A 1 84 ? -3.197 -6.164 4.739 1.00 83.00 84 PHE A O 1
ATOM 659 N N . VAL A 1 85 ? -1.020 -5.625 4.809 1.00 84.19 85 VAL A N 1
ATOM 660 C CA . VAL A 1 85 ? -0.917 -5.370 3.379 1.00 84.19 85 VAL A CA 1
ATOM 661 C C . VAL A 1 85 ? 0.429 -5.823 2.836 1.00 84.19 85 VAL A C 1
ATOM 663 O O . VAL A 1 85 ? 1.482 -5.636 3.441 1.00 84.19 85 VAL A O 1
ATOM 666 N N . LYS A 1 86 ? 0.386 -6.426 1.653 1.00 86.88 86 LYS A N 1
ATOM 667 C CA . LYS A 1 86 ? 1.551 -6.698 0.820 1.00 86.88 86 LYS A CA 1
ATOM 668 C C . LYS A 1 86 ? 1.316 -6.110 -0.558 1.00 86.88 86 LYS A C 1
ATOM 670 O O . LYS A 1 86 ? 0.176 -5.985 -1.014 1.00 86.88 86 LYS A O 1
ATOM 675 N N . VAL A 1 87 ? 2.404 -5.751 -1.216 1.00 85.25 87 VAL A N 1
ATOM 676 C CA . VAL A 1 87 ? 2.368 -5.231 -2.574 1.00 85.25 87 VAL A CA 1
ATOM 677 C C . VAL A 1 87 ? 3.318 -6.034 -3.437 1.00 85.25 87 VAL A C 1
ATOM 679 O O . VAL A 1 87 ? 4.434 -6.328 -3.023 1.00 85.25 87 VAL A O 1
ATOM 682 N N . GLU A 1 88 ? 2.868 -6.399 -4.625 1.00 84.62 88 GLU A N 1
ATOM 683 C CA . GLU A 1 88 ? 3.669 -7.143 -5.588 1.00 84.62 88 GLU A CA 1
ATOM 684 C C . GLU A 1 88 ? 3.469 -6.521 -6.967 1.00 84.62 88 GLU A C 1
ATOM 686 O O . GLU A 1 88 ? 2.351 -6.160 -7.345 1.00 84.62 88 GLU A O 1
ATOM 691 N N . ASN A 1 89 ? 4.548 -6.376 -7.725 1.00 82.94 89 ASN A N 1
ATOM 692 C CA . ASN A 1 89 ? 4.470 -6.067 -9.145 1.00 82.94 89 ASN A CA 1
ATOM 693 C C . ASN A 1 89 ? 4.008 -7.299 -9.947 1.00 82.94 89 ASN A C 1
ATOM 695 O O . ASN A 1 89 ? 3.730 -8.365 -9.391 1.00 82.94 89 ASN A O 1
ATOM 699 N N . GLU A 1 90 ? 3.898 -7.166 -11.270 1.00 78.31 90 GLU A N 1
ATOM 700 C CA . GLU A 1 90 ? 3.512 -8.294 -12.131 1.00 78.31 90 GLU A CA 1
ATOM 701 C C . GLU A 1 90 ? 4.466 -9.496 -12.023 1.00 78.31 90 GLU A C 1
ATOM 703 O O . GLU A 1 90 ? 4.009 -10.635 -12.108 1.00 78.31 90 GLU A O 1
ATOM 708 N N . ASP A 1 91 ? 5.748 -9.245 -11.747 1.00 76.19 91 ASP A N 1
ATOM 709 C CA . ASP A 1 91 ? 6.787 -10.268 -11.587 1.00 76.19 91 ASP A CA 1
ATOM 710 C C . ASP A 1 91 ? 6.743 -10.965 -10.207 1.00 76.19 91 ASP A C 1
ATOM 712 O O . ASP A 1 91 ? 7.558 -11.843 -9.930 1.00 76.19 91 ASP A O 1
ATOM 716 N N . GLY A 1 92 ? 5.818 -10.577 -9.317 1.00 77.62 92 GLY A N 1
ATOM 717 C CA . GLY A 1 92 ? 5.730 -11.097 -7.945 1.00 77.62 92 GLY A CA 1
ATOM 718 C C . GLY A 1 92 ? 6.781 -10.518 -6.990 1.00 77.62 92 GLY A C 1
ATOM 719 O O . GLY A 1 92 ? 7.011 -11.060 -5.911 1.00 77.62 92 GLY A O 1
ATOM 720 N N . SER A 1 93 ? 7.443 -9.425 -7.375 1.00 79.75 93 SER A N 1
ATOM 721 C CA . SER A 1 93 ? 8.456 -8.735 -6.577 1.00 79.75 93 SER A CA 1
ATOM 722 C C . SER A 1 93 ? 7.903 -7.462 -5.935 1.00 79.75 93 SER A C 1
ATOM 724 O O . SER A 1 93 ? 7.030 -6.789 -6.478 1.00 79.75 93 SER A O 1
ATOM 726 N N . THR A 1 94 ? 8.451 -7.083 -4.783 1.00 79.44 94 THR A N 1
ATOM 727 C CA . THR A 1 94 ? 8.192 -5.791 -4.124 1.00 79.44 94 THR A CA 1
ATOM 728 C C . THR A 1 94 ? 9.104 -4.673 -4.648 1.00 79.44 94 THR A C 1
ATOM 730 O O . THR A 1 94 ? 8.939 -3.509 -4.281 1.00 79.44 94 THR A O 1
ATOM 733 N N . LEU A 1 95 ? 10.088 -5.005 -5.493 1.00 75.31 95 LEU A N 1
ATOM 734 C CA . LEU A 1 95 ? 11.073 -4.054 -6.003 1.00 75.31 95 LEU A CA 1
ATOM 735 C C . LEU A 1 95 ? 10.413 -2.999 -6.900 1.00 75.31 95 LEU A C 1
ATOM 737 O O . LEU A 1 95 ? 9.623 -3.320 -7.787 1.00 75.31 95 LEU A O 1
ATOM 741 N N . ASN A 1 96 ? 10.791 -1.735 -6.690 1.00 75.81 96 ASN A N 1
ATOM 742 C CA . ASN A 1 96 ? 10.282 -0.558 -7.409 1.00 75.81 96 ASN A CA 1
ATOM 743 C C . ASN A 1 96 ? 8.778 -0.284 -7.245 1.00 75.81 96 ASN A C 1
ATOM 745 O O . ASN A 1 96 ? 8.211 0.481 -8.032 1.00 75.81 96 ASN A O 1
ATOM 749 N N . VAL A 1 97 ? 8.146 -0.861 -6.217 1.00 82.44 97 VAL A N 1
ATOM 750 C CA . VAL A 1 97 ? 6.764 -0.558 -5.845 1.00 82.44 97 VAL A CA 1
ATOM 751 C C . VAL A 1 97 ? 6.727 0.187 -4.517 1.00 82.44 97 VAL A C 1
ATOM 753 O O . VAL A 1 97 ? 7.132 -0.329 -3.478 1.00 82.44 97 VAL A O 1
ATOM 756 N N . THR A 1 98 ? 6.196 1.403 -4.543 1.00 86.12 98 THR A N 1
ATOM 757 C CA . THR A 1 98 ? 5.947 2.207 -3.348 1.00 86.12 98 THR A CA 1
ATOM 758 C C . THR A 1 98 ? 4.505 2.006 -2.910 1.00 86.12 98 THR A C 1
ATOM 760 O O . THR A 1 98 ? 3.580 2.325 -3.656 1.00 86.12 98 THR A O 1
ATOM 763 N N . LEU A 1 99 ? 4.307 1.485 -1.699 1.00 87.69 99 LEU A N 1
ATOM 764 C CA . LEU A 1 99 ? 2.996 1.394 -1.062 1.00 87.69 99 LEU A CA 1
ATOM 765 C C . LEU A 1 99 ? 2.784 2.582 -0.121 1.00 87.69 99 LEU A C 1
ATOM 767 O O . LEU A 1 99 ? 3.633 2.863 0.729 1.00 87.69 99 LEU A O 1
ATOM 771 N N . SER A 1 100 ? 1.625 3.218 -0.246 1.00 88.00 100 SER A N 1
ATOM 772 C CA . SER A 1 100 ? 1.172 4.304 0.615 1.00 88.00 100 SER A CA 1
ATOM 773 C C . SER A 1 100 ? -0.246 4.059 1.118 1.00 88.00 100 SER A C 1
ATOM 775 O O . SER A 1 100 ? -1.077 3.469 0.417 1.00 88.00 100 SER A O 1
ATOM 777 N N . VAL A 1 101 ? -0.537 4.528 2.330 1.00 88.69 101 VAL A N 1
ATOM 778 C CA . VAL A 1 101 ? -1.904 4.560 2.868 1.00 88.69 101 VAL A CA 1
ATOM 779 C C . VAL A 1 101 ? -2.495 5.940 2.586 1.00 88.69 101 VAL A C 1
ATOM 781 O O . VAL A 1 101 ? -2.039 6.938 3.127 1.00 88.69 101 VAL A O 1
ATOM 784 N N . GLU A 1 102 ? -3.492 6.012 1.706 1.00 84.81 102 GLU A N 1
ATOM 785 C CA . GLU A 1 102 ? -4.086 7.283 1.270 1.00 84.81 102 GLU A CA 1
ATOM 786 C C . GLU A 1 102 ? -5.057 7.838 2.315 1.00 84.81 102 GLU A C 1
ATOM 788 O O . GLU A 1 102 ? -5.099 9.038 2.573 1.00 84.81 102 GLU A O 1
ATOM 793 N N . SER A 1 103 ? -5.873 6.964 2.904 1.00 85.19 103 SER A N 1
ATOM 794 C CA . SER A 1 103 ? -6.839 7.363 3.922 1.00 85.19 103 SER A CA 1
ATOM 795 C C . SER A 1 103 ? -7.232 6.202 4.822 1.00 85.19 103 SER A C 1
ATOM 797 O O . SER A 1 103 ? -7.315 5.048 4.395 1.00 85.19 103 SER A O 1
ATOM 799 N N . VAL A 1 104 ? -7.516 6.538 6.078 1.00 89.44 104 VAL A N 1
ATOM 800 C CA . VAL A 1 104 ? -8.027 5.618 7.093 1.00 89.44 104 VAL A CA 1
ATOM 801 C C . VAL A 1 104 ? -9.256 6.259 7.720 1.00 89.44 104 VAL A C 1
ATOM 803 O O . VAL A 1 104 ? -9.153 7.284 8.391 1.00 89.44 104 VAL A O 1
ATOM 806 N N . LYS A 1 105 ? -10.425 5.656 7.518 1.00 87.62 105 LYS A N 1
ATOM 807 C CA . LYS A 1 105 ? -11.663 6.014 8.210 1.00 87.62 105 LYS A CA 1
ATOM 808 C C . LYS A 1 105 ? -11.797 5.165 9.466 1.00 87.62 105 LYS A C 1
ATOM 810 O O . LYS A 1 105 ? -11.811 3.936 9.389 1.00 87.62 105 LYS A O 1
ATOM 815 N N . GLN A 1 106 ? -11.889 5.832 10.605 1.00 90.69 106 GLN A N 1
ATOM 816 C CA . GLN A 1 106 ? -12.064 5.234 11.920 1.00 90.69 106 GLN A CA 1
ATOM 817 C C . GLN A 1 106 ? -13.513 4.748 12.137 1.00 90.69 106 GLN A C 1
ATOM 819 O O . GLN A 1 106 ? -14.423 5.181 11.421 1.00 90.69 106 GLN A O 1
ATOM 824 N N . PRO A 1 107 ? -13.756 3.905 13.161 1.00 87.62 107 PRO A N 1
ATOM 825 C CA . PRO A 1 107 ? -15.097 3.427 13.507 1.00 87.62 107 PRO A CA 1
ATOM 826 C C . PRO A 1 107 ? -16.103 4.532 13.849 1.00 87.62 107 PRO A C 1
ATOM 828 O O . PRO A 1 107 ? -17.299 4.362 13.641 1.00 87.62 107 PRO A O 1
ATOM 831 N N . ASP A 1 108 ? -15.623 5.670 14.356 1.00 87.62 108 ASP A N 1
ATOM 832 C CA . ASP A 1 108 ? -16.429 6.866 14.646 1.00 87.62 108 ASP A CA 1
ATOM 833 C C . ASP A 1 108 ? -16.768 7.687 13.383 1.00 87.62 108 ASP A C 1
ATOM 835 O O . ASP A 1 108 ? -17.443 8.711 13.457 1.00 87.62 108 ASP A O 1
ATOM 839 N N . GLY A 1 109 ? -16.311 7.235 12.213 1.00 84.31 109 GLY A N 1
ATOM 840 C CA . GLY A 1 109 ? -16.514 7.881 10.924 1.00 84.31 109 GLY A CA 1
ATOM 841 C C . GLY A 1 109 ? -15.511 8.987 10.603 1.00 84.31 109 GLY A C 1
ATOM 842 O O . GLY A 1 109 ? -15.511 9.461 9.464 1.00 84.31 109 GLY A O 1
ATOM 843 N N . SER A 1 110 ? -14.649 9.368 11.550 1.00 89.00 110 SER A N 1
ATOM 844 C CA . SER A 1 110 ? -13.606 10.371 11.333 1.00 89.00 110 SER A CA 1
ATOM 845 C C . SER A 1 110 ? -12.443 9.813 10.509 1.00 89.00 110 SER A C 1
ATOM 847 O O . SER A 1 110 ? -12.192 8.607 10.489 1.00 89.00 110 SER A O 1
ATOM 849 N N . LEU A 1 111 ? -11.720 10.687 9.811 1.00 89.50 111 LEU A N 1
ATOM 850 C CA . LEU A 1 111 ? -10.482 10.315 9.126 1.00 89.50 111 LEU A CA 1
ATOM 851 C C . LEU A 1 111 ? -9.302 10.435 10.089 1.00 89.50 111 LEU A C 1
ATOM 853 O O . LEU A 1 111 ? -9.244 11.357 10.902 1.00 89.50 111 LEU A O 1
ATOM 857 N N . LEU A 1 112 ? -8.371 9.493 10.004 1.00 88.44 112 LEU A N 1
ATOM 858 C CA . LEU A 1 112 ? -7.116 9.558 10.739 1.00 88.44 112 LEU A CA 1
ATOM 859 C C . LEU A 1 112 ? -6.220 10.626 10.095 1.00 88.44 112 LEU A C 1
ATOM 861 O O . LEU A 1 112 ? -6.064 10.639 8.876 1.00 88.44 112 LEU A O 1
ATOM 865 N N . THR A 1 113 ? -5.669 11.531 10.908 1.00 86.44 113 THR A N 1
ATOM 866 C CA . THR A 1 113 ? -4.888 12.681 10.417 1.00 86.44 113 THR A CA 1
ATOM 867 C C . THR A 1 113 ? -3.619 12.256 9.684 1.00 86.44 113 THR A C 1
ATOM 869 O O . THR A 1 113 ? -3.287 12.847 8.662 1.00 86.44 113 THR A O 1
ATOM 872 N N . ASP A 1 114 ? -2.933 11.232 10.195 1.00 89.62 114 ASP A N 1
ATOM 873 C CA . ASP A 1 114 ? -1.768 10.623 9.554 1.00 89.62 114 ASP A CA 1
ATOM 874 C C . ASP A 1 114 ? -2.026 9.125 9.315 1.00 89.62 114 ASP A C 1
ATOM 876 O O . ASP A 1 114 ? -1.831 8.315 10.222 1.00 89.62 114 ASP A O 1
ATOM 880 N N . PRO A 1 115 ? -2.514 8.737 8.125 1.00 86.25 115 PRO A N 1
ATOM 881 C CA . PRO A 1 115 ? -2.910 7.361 7.837 1.00 86.25 115 PRO A CA 1
ATOM 882 C C . PRO A 1 115 ? -1.745 6.357 7.846 1.00 86.25 115 PRO A C 1
ATOM 884 O O . PRO A 1 115 ? -2.008 5.153 7.891 1.00 86.25 115 PRO A O 1
ATOM 887 N N . GLU A 1 116 ? -0.490 6.822 7.805 1.00 87.88 116 GLU A N 1
ATOM 888 C CA . GLU A 1 116 ? 0.707 5.973 7.883 1.00 87.88 116 GLU A CA 1
ATOM 889 C C . GLU A 1 116 ? 1.326 5.918 9.289 1.00 87.88 116 GLU A C 1
ATOM 891 O O . GLU A 1 116 ? 2.293 5.182 9.496 1.00 87.88 116 GLU A O 1
ATOM 896 N N . ALA A 1 117 ? 0.791 6.664 10.258 1.00 89.31 117 ALA A N 1
ATOM 897 C CA . ALA A 1 117 ? 1.272 6.635 11.632 1.00 89.31 117 ALA A CA 1
ATOM 898 C C . ALA A 1 117 ? 0.723 5.447 12.427 1.00 89.31 117 ALA A C 1
ATOM 900 O O . ALA A 1 117 ? -0.363 4.916 12.175 1.00 89.31 117 ALA A O 1
ATOM 901 N N . ASP A 1 118 ? 1.464 5.092 13.472 1.00 90.81 118 ASP A N 1
ATOM 902 C CA . ASP A 1 118 ? 1.012 4.141 14.475 1.00 90.81 118 ASP A CA 1
ATOM 903 C C . ASP A 1 118 ? -0.202 4.698 15.228 1.00 90.81 118 ASP A C 1
ATOM 905 O O . ASP A 1 118 ? -0.201 5.830 15.723 1.00 90.81 118 ASP A O 1
ATOM 909 N N . PHE A 1 119 ? -1.239 3.878 15.382 1.00 89.06 119 PHE A N 1
ATOM 910 C CA . PHE A 1 119 ? -2.450 4.259 16.104 1.00 89.06 119 PHE A CA 1
ATOM 911 C C . PHE A 1 119 ? -2.903 3.147 17.048 1.00 89.06 119 PHE A C 1
ATOM 913 O O . PHE A 1 119 ? -2.662 1.961 16.824 1.00 89.06 119 PHE A O 1
ATOM 920 N N . LYS A 1 120 ? -3.608 3.528 18.119 1.00 91.12 120 LYS A N 1
ATOM 921 C CA . LYS A 1 120 ? -4.263 2.563 19.010 1.00 91.12 120 LYS A CA 1
ATOM 922 C C . LYS A 1 120 ? -5.634 2.185 18.468 1.00 91.12 120 LYS A C 1
ATOM 924 O O . LYS A 1 120 ? -6.488 3.054 18.278 1.00 91.12 120 LYS A O 1
ATOM 929 N N . ALA A 1 121 ? -5.862 0.889 18.281 1.00 88.81 121 ALA A N 1
ATOM 930 C CA . ALA A 1 121 ? -7.137 0.369 17.811 1.00 88.81 121 ALA A CA 1
ATOM 931 C C . ALA A 1 121 ? -8.261 0.630 18.827 1.00 88.81 121 ALA A C 1
ATOM 933 O O . ALA A 1 121 ? -8.161 0.291 20.011 1.00 88.81 121 ALA A O 1
ATOM 934 N N . LYS A 1 122 ? -9.353 1.214 18.340 1.00 89.94 122 LYS A N 1
ATOM 935 C CA . LYS A 1 122 ? -10.650 1.332 19.008 1.00 89.94 122 LYS A CA 1
ATOM 936 C C . LYS A 1 122 ? -11.553 0.220 18.482 1.00 89.94 122 LYS A C 1
ATOM 938 O O . LYS A 1 122 ? -11.371 -0.239 17.362 1.00 89.94 122 LYS A O 1
ATOM 943 N N . LYS A 1 123 ? -12.549 -0.180 19.267 1.00 90.12 123 LYS A N 1
ATOM 944 C CA . LYS A 1 123 ? -13.525 -1.180 18.828 1.00 90.12 123 LYS A CA 1
ATOM 945 C C . LYS A 1 123 ? -14.309 -0.681 17.609 1.00 90.12 123 LYS A C 1
ATOM 947 O O . LYS A 1 123 ? -14.812 0.442 17.631 1.00 90.12 123 LYS A O 1
ATOM 952 N N . GLY A 1 124 ? -14.443 -1.527 16.591 1.00 88.12 124 GLY A N 1
ATOM 953 C CA . GLY A 1 124 ? -15.280 -1.289 15.416 1.00 88.12 124 GLY A CA 1
ATOM 954 C C . GLY A 1 124 ? -14.556 -1.477 14.082 1.00 88.12 124 GLY A C 1
ATOM 955 O O . GLY A 1 124 ? -13.513 -2.123 14.004 1.00 88.12 124 GLY A O 1
ATOM 956 N N . VAL A 1 125 ? -15.151 -0.942 13.014 1.00 85.88 125 VAL A N 1
ATOM 957 C CA . VAL A 1 125 ? -14.694 -1.157 11.633 1.00 85.88 125 VAL A CA 1
ATOM 958 C C . VAL A 1 125 ? -13.869 0.027 11.142 1.00 85.88 125 VAL A C 1
ATOM 960 O O . VAL A 1 125 ? -14.330 1.166 11.158 1.00 85.88 125 VAL A O 1
ATOM 963 N N . TYR A 1 126 ? -12.673 -0.262 10.648 1.00 84.25 126 TYR A N 1
ATOM 964 C CA . TYR A 1 126 ? -11.801 0.676 9.955 1.00 84.25 126 TYR A CA 1
ATOM 965 C C . TYR A 1 126 ? -11.935 0.476 8.451 1.00 84.25 126 TYR A C 1
ATOM 967 O O . TYR A 1 126 ? -11.904 -0.659 7.987 1.00 84.25 126 TYR A O 1
ATOM 975 N N . THR A 1 127 ? -12.057 1.554 7.678 1.00 84.75 127 THR A N 1
ATOM 976 C CA . THR A 1 127 ? -11.983 1.496 6.206 1.00 84.75 127 THR A CA 1
ATOM 977 C C . THR A 1 127 ? -10.678 2.129 5.756 1.00 84.75 127 THR A C 1
ATOM 979 O O . THR A 1 127 ? -10.439 3.298 6.043 1.00 84.75 127 THR A O 1
ATOM 982 N N . VAL A 1 128 ? -9.838 1.373 5.062 1.00 84.38 128 VAL A N 1
ATOM 983 C CA . VAL A 1 128 ? -8.488 1.792 4.675 1.00 84.38 128 VAL A CA 1
ATOM 984 C C . VAL A 1 128 ? -8.368 1.776 3.162 1.00 84.38 128 VAL A C 1
ATOM 986 O O . VAL A 1 128 ? -8.716 0.785 2.519 1.00 84.38 128 VAL A O 1
ATOM 989 N N . THR A 1 129 ? -7.865 2.869 2.595 1.00 83.31 129 THR A N 1
ATOM 990 C CA . THR A 1 129 ? -7.567 2.982 1.166 1.00 83.31 129 THR A CA 1
ATOM 991 C C . THR A 1 129 ? -6.062 2.985 0.962 1.00 83.31 129 THR A C 1
ATOM 993 O O . THR A 1 129 ? -5.363 3.891 1.409 1.00 83.31 129 THR A O 1
ATOM 996 N N . TYR A 1 130 ? -5.576 1.973 0.256 1.00 81.19 130 TYR A N 1
ATOM 997 C CA . TYR A 1 130 ? -4.182 1.813 -0.123 1.00 81.19 130 TYR A CA 1
ATOM 998 C C . TYR A 1 130 ? -3.950 2.283 -1.551 1.00 81.19 130 TYR A C 1
ATOM 1000 O O . TYR A 1 130 ? -4.790 2.067 -2.431 1.00 81.19 130 TYR A O 1
ATOM 1008 N N . GLN A 1 131 ? -2.771 2.843 -1.788 1.00 83.00 131 GLN A N 1
ATOM 1009 C CA . GLN A 1 131 ? -2.268 3.191 -3.104 1.00 83.00 131 GLN A CA 1
ATOM 1010 C C . GLN A 1 131 ? -0.891 2.554 -3.300 1.00 83.00 131 GLN A C 1
ATOM 1012 O O . GLN A 1 131 ? 0.011 2.744 -2.493 1.00 83.00 131 GLN A O 1
ATOM 1017 N N . ALA A 1 132 ? -0.721 1.810 -4.386 1.00 83.56 132 ALA A N 1
ATOM 1018 C CA . ALA A 1 132 ? 0.564 1.276 -4.810 1.00 83.56 132 ALA A CA 1
ATOM 1019 C C . ALA A 1 132 ? 0.993 1.963 -6.103 1.00 83.56 132 ALA A C 1
ATOM 1021 O O . ALA A 1 132 ? 0.222 2.018 -7.062 1.00 83.56 132 ALA A O 1
ATOM 1022 N N . VAL A 1 133 ? 2.218 2.474 -6.128 1.00 82.38 133 VAL A N 1
ATOM 1023 C CA . VAL A 1 133 ? 2.819 3.130 -7.287 1.00 82.38 133 VAL A CA 1
ATOM 1024 C C . VAL A 1 133 ? 4.068 2.356 -7.676 1.00 82.38 133 VAL A C 1
ATOM 1026 O O . VAL A 1 133 ? 5.041 2.325 -6.930 1.00 82.38 133 VAL A O 1
ATOM 1029 N N . GLU A 1 134 ? 4.047 1.733 -8.846 1.00 82.44 134 GLU A N 1
ATOM 1030 C CA . GLU A 1 134 ? 5.211 1.080 -9.435 1.00 82.44 134 GLU A CA 1
ATOM 1031 C C . GLU A 1 134 ? 5.856 2.005 -10.464 1.00 82.44 134 GLU A C 1
ATOM 1033 O O . GLU A 1 134 ? 5.174 2.542 -11.345 1.00 82.44 134 GLU A O 1
ATOM 1038 N N . ARG A 1 135 ? 7.179 2.161 -10.377 1.00 77.81 135 ARG A N 1
ATOM 1039 C CA . ARG A 1 135 ? 7.969 2.851 -11.398 1.00 77.81 135 ARG A CA 1
ATOM 1040 C C . ARG A 1 135 ? 8.800 1.830 -12.163 1.00 77.81 135 ARG A C 1
ATOM 1042 O O . ARG A 1 135 ? 9.806 1.340 -11.658 1.00 77.81 135 ARG A O 1
ATOM 1049 N N . TYR A 1 136 ? 8.392 1.539 -13.394 1.00 70.75 136 TYR A N 1
ATOM 1050 C CA . TYR A 1 136 ? 9.101 0.621 -14.278 1.00 70.75 136 TYR A CA 1
ATOM 1051 C C . TYR A 1 136 ? 9.610 1.374 -15.509 1.00 70.75 136 TYR A C 1
ATOM 1053 O O . TYR A 1 136 ? 8.831 1.856 -16.334 1.00 70.75 136 TYR A O 1
ATOM 1061 N N . GLN A 1 137 ? 10.936 1.495 -15.617 1.00 72.38 137 GLN A N 1
ATOM 1062 C CA . GLN A 1 137 ? 11.621 2.290 -16.643 1.00 72.38 137 GLN A CA 1
ATOM 1063 C C . GLN A 1 137 ? 11.092 3.742 -16.704 1.00 72.38 137 GLN A C 1
ATOM 1065 O O . GLN A 1 137 ? 11.307 4.523 -15.774 1.00 72.38 137 GLN A O 1
ATOM 1070 N N . THR A 1 138 ? 10.394 4.116 -17.781 1.00 70.38 138 THR A N 1
ATOM 1071 C CA . THR A 1 138 ? 9.808 5.450 -18.004 1.00 70.38 138 THR A CA 1
ATOM 1072 C C . THR A 1 138 ? 8.315 5.529 -17.671 1.00 70.38 138 THR A C 1
ATOM 1074 O O . THR A 1 138 ? 7.725 6.602 -17.790 1.00 70.38 138 THR A O 1
ATOM 1077 N N . SER A 1 139 ? 7.692 4.423 -17.249 1.00 67.19 139 SER A N 1
ATOM 1078 C CA . SER A 1 139 ? 6.260 4.351 -16.959 1.00 67.19 139 SER A CA 1
ATOM 1079 C C . SER A 1 139 ? 5.992 4.252 -15.460 1.00 67.19 139 SER A C 1
ATOM 1081 O O . SER A 1 139 ? 6.649 3.505 -14.733 1.00 67.19 139 SER A O 1
ATOM 1083 N N . THR A 1 140 ? 4.984 4.995 -15.012 1.00 76.00 140 THR A N 1
ATOM 1084 C CA . THR A 1 140 ? 4.448 4.906 -13.655 1.00 76.00 140 THR A CA 1
ATOM 1085 C C . THR A 1 140 ? 3.079 4.248 -13.725 1.00 76.00 140 THR A C 1
ATOM 1087 O O . THR A 1 140 ? 2.197 4.715 -14.452 1.00 76.00 140 THR A O 1
ATOM 1090 N N . ARG A 1 141 ? 2.883 3.169 -12.968 1.00 77.12 141 ARG A N 1
ATOM 1091 C CA . ARG A 1 141 ? 1.596 2.482 -12.849 1.00 77.12 141 ARG A CA 1
ATOM 1092 C C . ARG A 1 141 ? 1.093 2.605 -11.424 1.00 77.12 141 ARG A C 1
ATOM 1094 O O . ARG A 1 141 ? 1.826 2.347 -10.477 1.00 77.12 141 ARG A O 1
ATOM 1101 N N . THR A 1 142 ? -0.172 2.970 -11.289 1.00 78.50 142 THR A N 1
ATOM 1102 C CA . THR A 1 142 ? -0.809 3.175 -9.990 1.00 78.50 142 THR A CA 1
ATOM 1103 C C . THR A 1 142 ? -1.959 2.196 -9.828 1.00 78.50 142 THR A C 1
ATOM 1105 O O . THR A 1 142 ? -2.745 1.991 -10.751 1.00 78.50 142 THR A O 1
ATOM 1108 N N . SER A 1 143 ? -2.068 1.620 -8.641 1.00 78.81 143 SER A N 1
ATOM 1109 C CA . SER A 1 143 ? -3.167 0.767 -8.211 1.00 78.81 143 SER A CA 1
ATOM 1110 C C . SER A 1 143 ? -3.740 1.330 -6.919 1.00 78.81 143 SER A C 1
ATOM 1112 O O . SER A 1 143 ? -2.989 1.801 -6.066 1.00 78.81 143 SER A O 1
ATOM 1114 N N . ARG A 1 144 ? -5.065 1.309 -6.774 1.00 80.38 144 ARG A N 1
ATOM 1115 C CA . ARG A 1 144 ? -5.754 1.754 -5.559 1.00 80.38 144 ARG A CA 1
ATOM 1116 C C . ARG A 1 144 ? -6.708 0.663 -5.103 1.00 80.38 144 ARG A C 1
ATOM 1118 O O . ARG A 1 144 ? -7.424 0.089 -5.923 1.00 80.38 144 ARG A O 1
ATOM 1125 N N . LYS A 1 145 ? -6.727 0.383 -3.802 1.00 78.00 145 LYS A N 1
ATOM 1126 C CA . LYS A 1 145 ? -7.607 -0.628 -3.215 1.00 78.00 145 LYS A CA 1
ATOM 1127 C C . LYS A 1 145 ? -8.116 -0.180 -1.857 1.00 78.00 145 LYS A C 1
ATOM 1129 O O . LYS A 1 145 ? -7.327 0.158 -0.982 1.00 78.00 145 LYS A O 1
ATOM 1134 N N . THR A 1 146 ? -9.430 -0.232 -1.680 1.00 81.69 146 THR A N 1
ATOM 1135 C CA . THR A 1 146 ? -10.087 0.032 -0.399 1.00 81.69 146 THR A CA 1
ATOM 1136 C C . THR A 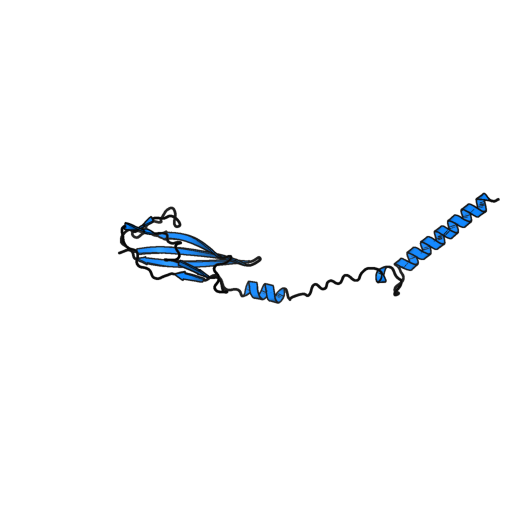1 146 ? -10.499 -1.286 0.242 1.00 81.69 146 THR A C 1
ATOM 1138 O O . THR A 1 146 ? -10.995 -2.183 -0.439 1.00 81.69 146 THR A O 1
ATOM 1141 N N . THR A 1 147 ? -10.274 -1.414 1.544 1.00 81.00 147 THR A N 1
ATOM 1142 C CA . THR A 1 147 ? -10.622 -2.597 2.336 1.00 81.00 147 THR A CA 1
ATOM 1143 C C . THR A 1 147 ? -11.104 -2.192 3.723 1.00 81.00 147 THR A C 1
ATOM 1145 O O . THR A 1 147 ? -10.949 -1.041 4.133 1.00 81.00 147 THR A O 1
ATOM 1148 N N . THR A 1 148 ? -11.672 -3.142 4.458 1.00 84.25 148 THR A N 1
ATOM 1149 C CA . THR A 1 148 ? -12.124 -2.938 5.833 1.00 84.25 148 THR A CA 1
ATOM 1150 C C . THR A 1 148 ? -11.432 -3.888 6.798 1.00 84.25 148 THR A C 1
ATOM 1152 O O . THR A 1 148 ? -11.311 -5.074 6.501 1.00 84.25 148 THR A O 1
ATOM 1155 N N . PHE A 1 149 ? -11.053 -3.385 7.970 1.00 82.75 149 PHE A N 1
ATOM 1156 C CA . PHE A 1 149 ? -10.509 -4.175 9.074 1.00 82.75 149 PHE A CA 1
ATOM 1157 C C . PHE A 1 149 ? -11.408 -4.046 10.301 1.00 82.75 149 PHE A C 1
ATOM 1159 O O . PHE A 1 149 ? -11.889 -2.956 10.613 1.00 82.75 149 PHE A O 1
ATOM 1166 N N . LEU A 1 150 ? -11.642 -5.157 10.995 1.00 84.94 150 LEU A N 1
ATOM 1167 C CA . LEU A 1 150 ? -12.438 -5.188 12.218 1.00 84.94 150 LEU A CA 1
ATOM 1168 C C . LEU A 1 150 ? -11.512 -5.269 13.433 1.00 84.94 150 LEU A C 1
ATOM 1170 O O . LEU A 1 150 ? -10.657 -6.156 13.509 1.00 84.94 150 LEU A O 1
ATOM 1174 N N . ALA A 1 151 ? -11.729 -4.360 14.380 1.00 86.62 151 ALA A N 1
ATOM 1175 C CA . ALA A 1 151 ? -11.128 -4.401 15.700 1.00 86.62 151 ALA A CA 1
ATOM 1176 C C . ALA A 1 151 ? -12.175 -4.808 16.743 1.00 86.62 151 ALA A C 1
ATOM 1178 O O . ALA A 1 151 ? -13.179 -4.103 16.909 1.00 86.62 151 ALA A O 1
ATOM 1179 N N . ASP A 1 152 ? -11.938 -5.921 17.438 1.00 79.00 152 ASP A N 1
ATOM 1180 C CA . ASP A 1 152 ? -12.828 -6.466 18.478 1.00 79.00 152 ASP A CA 1
ATOM 1181 C C . ASP A 1 152 ? -12.110 -6.698 19.813 1.00 79.00 152 ASP A C 1
ATOM 1183 O O . ASP A 1 152 ? -10.882 -6.968 19.803 1.00 79.00 152 ASP A O 1
#

pLDDT: mean 74.12, std 15.06, range [34.12, 91.19]